Protein AF-B0WXV2-F1 (afdb_monomer_lite)

Sequence (83 aa):
MDTKNSHVAARKRRKLQQAQLKVGEPPSGTGGGGGGGGADQVPQTKNTVAVLNELKRNLVYNLESQSGPVHAPLFTMSVVVSI

Radius of gyration: 26.09 Å; chains: 1; bounding box: 58×49×61 Å

Foldseek 3Di:
DDDPDDDDDPPPPVVVPPVPDDDDDDPPDDDDDDDDPDDPPPPDDDDPVVVVCVVAVPKDKDWPDWDDDPVDIDTDIDIDGDD

pLDDT: mean 71.65, std 23.5, range [33.56, 98.62]

Structure (mmCIF, N/CA/C/O backbone):
data_AF-B0WXV2-F1
#
_entry.id   AF-B0WXV2-F1
#
loop_
_atom_site.group_PDB
_atom_site.id
_atom_site.type_symbol
_atom_site.label_atom_id
_atom_site.label_alt_id
_atom_site.label_comp_id
_atom_site.label_asym_id
_atom_site.label_entity_id
_atom_site.label_seq_id
_atom_site.pdbx_PDB_ins_code
_atom_site.Cartn_x
_atom_site.Cartn_y
_atom_site.Cartn_z
_atom_site.occupancy
_atom_site.B_iso_or_equiv
_atom_site.auth_seq_id
_atom_site.auth_comp_id
_atom_site.auth_asym_id
_atom_site.auth_atom_id
_atom_site.pdbx_PDB_model_num
ATOM 1 N N . MET A 1 1 ? 38.130 42.782 48.896 1.00 38.88 1 MET A N 1
ATOM 2 C CA . MET A 1 1 ? 39.020 43.088 47.762 1.00 38.88 1 MET A CA 1
ATOM 3 C C . MET A 1 1 ? 40.016 41.944 47.632 1.00 38.88 1 MET A C 1
ATOM 5 O O . MET A 1 1 ? 40.793 41.770 48.553 1.00 38.88 1 MET A O 1
ATOM 9 N N . ASP A 1 2 ? 40.033 41.041 46.656 1.00 42.97 2 ASP A N 1
ATOM 10 C CA . ASP A 1 2 ? 39.217 40.780 45.469 1.00 42.97 2 ASP A CA 1
ATOM 11 C C . ASP A 1 2 ? 39.477 39.324 45.054 1.00 42.97 2 ASP A C 1
ATOM 13 O O . ASP A 1 2 ? 40.624 38.879 44.975 1.00 42.97 2 ASP A O 1
ATOM 17 N N . THR A 1 3 ? 38.403 38.582 44.793 1.00 46.69 3 THR A N 1
ATOM 18 C CA . THR A 1 3 ? 38.417 37.208 44.284 1.00 46.69 3 THR A CA 1
ATOM 19 C C . THR A 1 3 ? 38.864 37.219 42.822 1.00 46.69 3 THR A C 1
ATOM 21 O O . THR A 1 3 ? 38.111 37.636 41.941 1.00 46.69 3 THR A O 1
ATOM 24 N N . LYS A 1 4 ? 40.086 36.759 42.525 1.00 50.66 4 LYS A N 1
ATOM 25 C CA . LYS A 1 4 ? 40.563 36.616 41.138 1.00 50.66 4 LYS A CA 1
ATOM 26 C C . LYS A 1 4 ? 40.011 35.339 40.504 1.00 50.66 4 LYS A C 1
ATOM 28 O O . LYS A 1 4 ? 40.613 34.274 40.506 1.00 50.66 4 LYS A O 1
ATOM 33 N N . ASN A 1 5 ? 38.808 35.548 39.990 1.00 39.72 5 ASN A N 1
ATOM 34 C CA . ASN A 1 5 ? 38.008 34.818 39.022 1.00 39.72 5 ASN A CA 1
ATOM 35 C C . ASN A 1 5 ? 38.815 34.016 37.973 1.00 39.72 5 ASN A C 1
ATOM 37 O O . ASN A 1 5 ? 39.441 34.580 37.075 1.00 39.72 5 ASN A O 1
ATOM 41 N N . SER A 1 6 ? 38.738 32.689 38.062 1.00 46.66 6 SER A N 1
ATOM 42 C CA . SER A 1 6 ? 39.244 31.719 37.094 1.00 46.66 6 SER A CA 1
ATOM 43 C C . SER A 1 6 ? 38.123 31.270 36.153 1.00 46.66 6 SER A C 1
ATOM 45 O O . SER A 1 6 ? 37.441 30.292 36.446 1.00 46.66 6 SER A O 1
ATOM 47 N N . HIS A 1 7 ? 37.911 31.948 35.021 1.00 47.94 7 HIS A N 1
ATOM 48 C CA . HIS A 1 7 ? 37.136 31.357 33.919 1.00 47.94 7 HIS A CA 1
ATOM 49 C C . HIS A 1 7 ? 37.327 32.103 32.586 1.00 47.94 7 HIS A C 1
ATOM 51 O O . HIS A 1 7 ? 36.519 32.945 32.193 1.00 47.94 7 HIS A O 1
ATOM 57 N N . VAL A 1 8 ? 38.386 31.782 31.836 1.00 45.34 8 VAL A N 1
ATOM 58 C CA . VAL A 1 8 ? 38.495 32.209 30.430 1.00 45.34 8 VAL A CA 1
ATOM 59 C C . VAL A 1 8 ? 37.651 31.271 29.563 1.00 45.34 8 VAL A C 1
ATOM 61 O O . VAL A 1 8 ? 38.089 30.218 29.114 1.00 45.34 8 VAL A O 1
ATOM 64 N N . ALA A 1 9 ? 36.394 31.677 29.392 1.00 48.12 9 ALA A N 1
ATOM 65 C CA . ALA A 1 9 ? 35.528 31.501 28.227 1.00 48.12 9 ALA A CA 1
ATOM 66 C C . ALA A 1 9 ? 35.819 30.319 27.271 1.00 48.12 9 ALA A C 1
ATOM 68 O O . ALA A 1 9 ? 36.495 30.439 26.245 1.00 48.12 9 ALA A O 1
ATOM 69 N N . ALA A 1 10 ? 35.123 29.210 27.522 1.00 54.44 10 ALA A N 1
ATOM 70 C CA . ALA A 1 10 ? 34.856 28.130 26.581 1.00 54.44 10 ALA A CA 1
ATOM 71 C C . ALA A 1 10 ? 33.975 28.598 25.397 1.00 54.44 10 ALA A C 1
ATOM 73 O O . ALA A 1 10 ? 32.775 28.333 25.345 1.00 54.44 10 ALA A O 1
ATOM 74 N N . ARG A 1 11 ? 34.556 29.294 24.408 1.00 61.84 11 ARG A N 1
ATOM 75 C CA . ARG A 1 11 ? 33.824 29.731 23.199 1.00 61.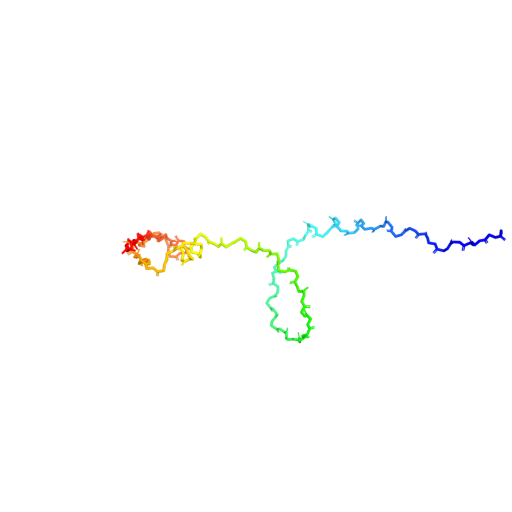84 11 ARG A CA 1
ATOM 76 C C . ARG A 1 11 ? 34.539 29.393 21.894 1.00 61.84 11 ARG A C 1
ATOM 78 O O . ARG A 1 11 ? 34.673 30.225 21.001 1.00 61.84 11 ARG A O 1
ATOM 85 N N . LYS A 1 12 ? 34.953 28.133 21.733 1.00 60.34 12 LYS A N 1
ATOM 86 C CA . LYS A 1 12 ? 35.376 27.612 20.420 1.00 60.34 12 LYS A CA 1
ATOM 87 C C . LYS A 1 12 ? 34.688 26.299 20.038 1.00 60.34 12 LYS A C 1
ATOM 89 O O . LYS A 1 12 ? 35.304 25.405 19.474 1.00 60.34 12 LYS A O 1
ATOM 94 N N . ARG A 1 13 ? 33.355 26.260 20.194 1.00 59.09 13 ARG A N 1
ATOM 95 C CA . ARG A 1 13 ? 32.419 25.290 19.566 1.00 59.09 13 ARG A CA 1
ATOM 96 C C . ARG A 1 13 ? 32.388 25.369 18.019 1.00 59.09 13 ARG A C 1
ATOM 98 O O . ARG A 1 13 ? 31.462 24.886 17.385 1.00 59.09 13 ARG A O 1
ATOM 105 N N . ARG A 1 14 ? 33.406 25.971 17.389 1.00 59.47 14 ARG A N 1
ATOM 106 C CA . ARG A 1 14 ? 33.500 26.200 15.936 1.00 59.47 14 ARG A CA 1
ATOM 107 C C . ARG A 1 14 ? 33.948 24.959 15.156 1.00 59.47 14 ARG A C 1
ATOM 109 O O . ARG A 1 14 ? 33.843 24.944 13.938 1.00 59.47 14 ARG A O 1
ATOM 116 N N . LYS A 1 15 ? 34.406 23.902 15.838 1.00 55.91 15 LYS A N 1
ATOM 117 C CA . LYS A 1 15 ? 34.719 22.620 15.183 1.00 55.91 15 LYS A CA 1
ATOM 118 C C . LYS A 1 15 ? 33.459 21.827 14.788 1.00 55.91 15 LYS A C 1
ATOM 120 O O . LYS A 1 15 ? 33.573 20.857 14.054 1.00 55.91 15 LYS A O 1
ATOM 125 N N . LEU A 1 16 ? 32.267 22.285 15.193 1.00 55.72 16 LEU A N 1
ATOM 126 C CA . LEU A 1 16 ? 30.988 21.674 14.814 1.00 55.72 16 LEU A CA 1
ATOM 127 C C . LEU A 1 16 ? 30.552 21.983 13.365 1.00 55.72 16 LEU A C 1
ATOM 129 O O . LEU A 1 16 ? 29.610 21.370 12.892 1.00 55.72 16 LEU A O 1
ATOM 133 N N . GLN A 1 17 ? 31.231 22.870 12.624 1.00 59.53 17 GLN A N 1
ATOM 134 C CA . GLN A 1 17 ? 30.822 23.185 11.243 1.00 59.53 17 GLN A CA 1
ATOM 135 C C . GLN A 1 17 ? 31.570 22.386 10.157 1.00 59.53 17 GLN A C 1
ATOM 137 O O . GLN A 1 17 ? 31.114 22.338 9.021 1.00 59.53 17 GLN A O 1
ATOM 142 N N . GLN A 1 18 ? 32.684 21.713 10.477 1.00 57.41 18 GLN A N 1
ATOM 143 C CA . GLN A 1 18 ? 33.478 20.974 9.473 1.00 57.41 18 GLN A CA 1
ATOM 144 C C . GLN A 1 18 ? 33.128 19.485 9.333 1.00 57.41 18 GLN A C 1
ATOM 146 O O . GLN A 1 18 ? 33.680 18.819 8.464 1.00 57.41 18 GLN A O 1
ATOM 151 N N . ALA A 1 19 ? 32.196 18.949 10.125 1.00 50.75 19 ALA A N 1
ATOM 152 C CA . ALA A 1 19 ? 31.766 17.554 9.984 1.00 50.75 19 ALA A CA 1
ATOM 153 C C . ALA A 1 19 ? 30.648 17.349 8.939 1.00 50.75 19 ALA A C 1
ATOM 155 O O . ALA A 1 19 ? 30.259 16.216 8.685 1.00 50.75 19 ALA A O 1
ATOM 156 N N . GLN A 1 20 ? 30.148 18.415 8.299 1.00 55.28 20 GLN A N 1
ATOM 157 C CA . GLN A 1 20 ? 29.072 18.322 7.301 1.00 55.28 20 GLN A CA 1
ATOM 158 C C . GLN A 1 20 ? 29.555 17.986 5.872 1.00 55.28 20 GLN A C 1
ATOM 160 O O . GLN A 1 20 ? 28.751 17.982 4.948 1.00 55.28 20 GLN A O 1
ATOM 165 N N . LEU A 1 21 ? 30.845 17.699 5.658 1.00 55.28 21 LEU A N 1
ATOM 166 C CA . LEU A 1 21 ? 31.395 17.365 4.337 1.00 55.28 21 LEU A CA 1
ATOM 167 C C . LEU A 1 21 ? 32.342 16.163 4.416 1.00 55.28 21 LEU A C 1
ATOM 169 O O . LEU A 1 21 ? 33.535 16.276 4.143 1.00 55.28 21 LEU A O 1
ATOM 173 N N . LYS A 1 22 ? 31.831 14.987 4.781 1.00 46.94 22 LYS A N 1
ATOM 174 C CA . LYS A 1 22 ? 32.467 13.747 4.325 1.00 46.94 22 LYS A CA 1
ATOM 175 C C . LYS A 1 22 ? 31.426 12.666 4.072 1.00 46.94 22 LYS A C 1
ATOM 177 O O . LYS A 1 22 ? 31.005 11.953 4.973 1.00 46.94 22 LYS A O 1
ATOM 182 N N . VAL A 1 23 ? 31.015 12.604 2.810 1.00 53.44 23 VAL A N 1
ATOM 183 C CA . VAL A 1 23 ? 30.394 11.437 2.183 1.00 53.44 23 VAL A CA 1
ATOM 184 C C . VAL A 1 23 ? 31.374 10.265 2.322 1.00 53.44 23 VAL A C 1
ATOM 186 O O . VAL A 1 23 ? 32.543 10.401 1.961 1.00 53.44 23 VAL A O 1
ATOM 189 N N . GLY A 1 24 ? 30.923 9.151 2.890 1.00 44.44 24 GLY A N 1
ATOM 190 C CA . GLY A 1 24 ? 31.695 7.919 3.048 1.00 44.44 24 GLY A CA 1
ATOM 191 C C . GLY A 1 24 ? 30.839 6.857 3.734 1.00 44.44 24 GLY A C 1
ATOM 192 O O . GLY A 1 24 ? 30.177 7.156 4.721 1.00 44.44 24 GLY A O 1
ATOM 193 N N . GLU A 1 25 ? 30.802 5.669 3.146 1.00 44.00 25 GLU A N 1
ATOM 194 C CA . GLU A 1 25 ? 29.911 4.527 3.399 1.00 44.00 25 GLU A CA 1
ATOM 195 C C . GLU A 1 25 ? 29.748 4.126 4.881 1.00 44.00 25 GLU A C 1
ATOM 197 O O . GLU A 1 25 ? 30.674 4.319 5.674 1.00 44.00 25 GLU A O 1
ATOM 202 N N . PRO A 1 26 ? 28.617 3.509 5.287 1.00 54.66 26 PRO A N 1
ATOM 203 C CA . PRO A 1 26 ? 28.523 2.925 6.618 1.00 54.66 26 PRO A CA 1
ATOM 204 C C . PRO A 1 26 ? 29.346 1.625 6.685 1.00 54.66 26 PRO A C 1
ATOM 206 O O . PRO A 1 26 ? 29.062 0.690 5.931 1.00 54.66 26 PRO A O 1
ATOM 209 N N . PRO A 1 27 ? 30.326 1.497 7.602 1.00 44.91 27 PRO A N 1
ATOM 210 C CA . PRO A 1 27 ? 30.906 0.201 7.902 1.00 44.91 27 PRO A CA 1
ATOM 211 C C . PRO A 1 27 ? 29.868 -0.634 8.658 1.00 44.91 27 PRO A C 1
ATOM 213 O O . PRO A 1 27 ? 29.432 -0.288 9.757 1.00 44.91 27 PRO A O 1
ATOM 216 N N . SER A 1 28 ? 29.477 -1.755 8.060 1.00 55.62 28 SER A N 1
ATOM 217 C CA . SER A 1 28 ? 28.800 -2.851 8.744 1.00 55.62 28 SER A CA 1
ATOM 218 C C . SER A 1 28 ? 29.697 -3.362 9.874 1.00 55.62 28 SER A C 1
ATOM 220 O O . SER A 1 28 ? 30.698 -4.032 9.621 1.00 55.62 28 SER A O 1
ATOM 222 N N . GLY A 1 29 ? 29.352 -3.028 11.116 1.00 42.25 29 GLY A N 1
ATOM 223 C CA . GLY A 1 29 ? 30.074 -3.453 12.310 1.00 42.25 29 GLY A CA 1
ATOM 224 C C . GLY A 1 29 ? 29.108 -3.864 13.410 1.00 42.25 29 GLY A C 1
ATOM 225 O O . GLY A 1 29 ? 28.658 -3.036 14.196 1.00 42.25 29 GLY A O 1
ATOM 226 N N . THR A 1 30 ? 28.795 -5.154 13.461 1.00 49.59 30 THR A N 1
ATOM 227 C CA . THR A 1 30 ? 28.174 -5.809 14.615 1.00 49.59 30 THR A CA 1
ATOM 228 C C . THR A 1 30 ? 29.185 -5.814 15.765 1.00 49.59 30 THR A C 1
ATOM 230 O O . THR A 1 30 ? 30.242 -6.429 15.646 1.00 49.59 30 THR A O 1
ATOM 233 N N . GLY A 1 31 ? 28.882 -5.144 16.878 1.00 35.62 31 GLY A N 1
ATOM 234 C CA . GLY A 1 31 ? 29.728 -5.140 18.076 1.00 35.62 31 GLY A CA 1
ATOM 235 C C . GLY A 1 31 ? 28.945 -4.675 19.302 1.00 35.62 31 GLY A C 1
ATOM 236 O O . GLY A 1 31 ? 28.422 -3.566 19.316 1.00 35.62 31 GLY A O 1
ATOM 237 N N . GLY A 1 32 ? 28.805 -5.557 20.294 1.00 40.78 32 GLY A N 1
ATOM 238 C CA . GLY A 1 32 ? 27.990 -5.341 21.490 1.00 40.78 32 GLY A CA 1
ATOM 239 C C . GLY A 1 32 ? 28.619 -4.441 22.560 1.00 40.78 32 GLY A C 1
ATOM 240 O O . GLY A 1 32 ? 29.810 -4.142 22.535 1.00 40.78 32 GLY A O 1
ATOM 241 N N . GLY A 1 33 ? 27.796 -4.062 23.540 1.00 33.56 33 GLY A N 1
ATOM 242 C CA . GLY A 1 33 ? 28.205 -3.359 24.759 1.00 33.56 33 GLY A CA 1
ATOM 243 C C . GLY A 1 33 ? 27.019 -2.646 25.408 1.00 33.56 33 GLY A C 1
ATOM 244 O O . GLY A 1 33 ? 26.439 -1.747 24.812 1.00 33.56 33 GLY A O 1
ATOM 245 N N . GLY A 1 34 ? 26.610 -3.105 26.593 1.00 34.25 34 GLY A N 1
ATOM 246 C CA . GLY A 1 34 ? 25.404 -2.651 27.284 1.00 34.25 34 GLY A CA 1
ATOM 247 C C . GLY A 1 34 ? 25.503 -1.294 27.991 1.00 34.25 34 GLY A C 1
ATOM 248 O O . GLY A 1 34 ? 26.581 -0.741 28.173 1.00 34.25 34 GLY A O 1
ATOM 249 N N . GLY A 1 35 ? 24.337 -0.838 28.463 1.00 42.06 35 GLY A N 1
ATOM 250 C CA . GLY A 1 35 ? 24.184 0.126 29.558 1.00 42.06 35 GLY A CA 1
ATOM 251 C C . GLY A 1 35 ? 24.274 1.606 29.176 1.00 42.06 35 GLY A C 1
ATOM 252 O O . GLY A 1 35 ? 25.360 2.159 29.073 1.00 42.06 35 GLY A O 1
ATOM 253 N N . GLY A 1 36 ? 23.121 2.276 29.074 1.00 37.97 36 GLY A N 1
ATOM 254 C CA . GLY A 1 36 ? 23.053 3.737 28.957 1.00 37.97 36 GLY A CA 1
ATOM 255 C C . GLY A 1 36 ? 21.688 4.234 28.490 1.00 37.97 36 GLY A C 1
ATOM 256 O O . GLY A 1 36 ? 21.554 4.713 27.370 1.00 37.97 36 GLY A O 1
ATOM 257 N N . GLY A 1 37 ? 20.657 4.055 29.321 1.00 50.22 37 GLY A N 1
ATOM 258 C CA . GLY A 1 37 ? 19.306 4.545 29.047 1.00 50.22 37 GLY A CA 1
ATOM 259 C C . GLY A 1 37 ? 19.259 6.073 29.015 1.00 50.22 37 GLY A C 1
ATOM 260 O O . GLY A 1 37 ? 19.734 6.724 29.942 1.00 50.22 37 GLY A O 1
ATOM 261 N N . GLY A 1 38 ? 18.680 6.619 27.946 1.00 49.81 38 GLY A N 1
ATOM 262 C CA . GLY A 1 38 ? 18.537 8.059 27.731 1.00 49.81 38 GLY A CA 1
ATOM 263 C C . GLY A 1 38 ? 19.076 8.543 26.387 1.00 49.81 38 GLY A C 1
ATOM 264 O O . GLY A 1 38 ? 19.615 9.640 26.315 1.00 49.81 38 GLY A O 1
ATOM 265 N N . ALA A 1 39 ? 18.960 7.749 25.317 1.00 52.12 39 ALA A N 1
ATOM 266 C CA . ALA A 1 39 ? 18.966 8.340 23.987 1.00 52.12 39 ALA A CA 1
ATOM 267 C C . ALA A 1 39 ? 17.658 9.122 23.862 1.00 52.12 39 ALA A C 1
ATOM 269 O O . ALA A 1 39 ? 16.587 8.512 23.892 1.00 52.12 39 ALA A O 1
ATOM 270 N N . ASP A 1 40 ? 17.765 10.448 23.785 1.00 54.47 40 ASP A N 1
ATOM 271 C CA . ASP A 1 40 ? 16.730 11.336 23.271 1.00 54.47 40 ASP A CA 1
ATOM 272 C C . ASP A 1 40 ? 16.125 10.687 22.023 1.00 54.47 40 ASP A C 1
ATOM 274 O O . ASP A 1 40 ? 16.682 10.757 20.923 1.00 54.47 40 ASP A O 1
ATOM 278 N N . GLN A 1 41 ? 15.011 9.974 22.205 1.00 60.75 41 GLN A N 1
ATOM 279 C CA . GLN A 1 41 ? 14.236 9.450 21.099 1.00 60.75 41 GLN A CA 1
ATOM 280 C C . GLN A 1 41 ? 13.630 10.680 20.450 1.00 60.75 41 GLN A C 1
ATOM 282 O O . GLN A 1 41 ? 12.590 11.171 20.886 1.00 60.75 41 GLN A O 1
ATOM 287 N N . VAL A 1 42 ? 14.319 11.221 19.443 1.00 61.84 42 VAL A N 1
ATOM 288 C CA . VAL A 1 42 ? 13.723 12.178 18.514 1.00 61.84 42 VAL A CA 1
ATOM 289 C C . VAL A 1 42 ? 12.365 11.584 18.145 1.00 61.84 42 VAL A C 1
ATOM 291 O O . VAL A 1 42 ? 12.361 10.447 17.663 1.00 61.84 42 VAL A O 1
ATOM 294 N N . PRO A 1 43 ? 11.233 12.265 18.419 1.00 66.88 43 PRO A N 1
ATOM 295 C CA . PRO A 1 43 ? 9.923 11.713 18.128 1.00 66.88 43 PRO A CA 1
ATOM 296 C C . PRO A 1 43 ? 9.860 11.446 16.631 1.00 66.88 43 PRO A C 1
ATOM 298 O O . PRO A 1 43 ? 9.688 12.364 15.828 1.00 66.88 43 PRO A O 1
ATOM 301 N N . GLN A 1 44 ? 10.080 10.193 16.238 1.00 76.38 44 GLN A N 1
ATOM 302 C CA . GLN A 1 44 ? 9.939 9.812 14.852 1.00 76.38 44 GLN A CA 1
ATOM 303 C C . GLN A 1 44 ? 8.465 9.989 14.531 1.00 76.38 44 GLN A C 1
ATOM 305 O O . GLN A 1 44 ? 7.596 9.382 15.160 1.00 76.38 44 GLN A O 1
ATOM 310 N N . THR A 1 45 ? 8.177 10.875 13.583 1.00 87.12 45 THR A N 1
ATOM 311 C CA . THR A 1 45 ? 6.827 11.031 13.064 1.00 87.12 45 THR A CA 1
ATOM 312 C C . THR A 1 45 ? 6.352 9.661 12.591 1.00 87.12 45 THR A C 1
ATOM 314 O O . THR A 1 45 ? 7.022 9.011 11.786 1.00 87.12 45 THR A O 1
ATOM 317 N N . LYS A 1 46 ? 5.226 9.192 13.139 1.00 92.56 46 LYS A N 1
ATOM 318 C CA . LYS A 1 46 ? 4.656 7.892 12.776 1.00 92.56 46 LYS A CA 1
ATOM 319 C C . LYS A 1 46 ? 4.363 7.878 11.278 1.00 92.56 46 LYS A C 1
ATOM 321 O O . LYS A 1 46 ? 3.912 8.883 10.726 1.00 92.56 46 LYS A O 1
ATOM 326 N N . ASN A 1 47 ? 4.591 6.743 10.619 1.00 94.50 47 ASN A N 1
ATOM 327 C CA . ASN A 1 47 ? 4.140 6.604 9.240 1.00 94.50 47 ASN A CA 1
ATOM 328 C C . ASN A 1 47 ? 2.601 6.668 9.186 1.00 94.50 47 ASN A C 1
ATOM 330 O O . ASN A 1 47 ? 1.901 6.403 10.168 1.00 94.50 47 ASN A O 1
ATOM 334 N N . THR A 1 48 ? 2.065 7.027 8.024 1.00 94.88 48 THR A N 1
ATOM 335 C CA . THR A 1 48 ? 0.616 7.179 7.832 1.00 94.88 48 THR A CA 1
ATOM 336 C C . THR A 1 48 ? -0.143 5.884 8.118 1.00 94.88 48 THR A C 1
ATOM 338 O O . THR A 1 48 ? -1.220 5.931 8.702 1.00 94.88 48 THR A O 1
ATOM 341 N N . VAL A 1 49 ? 0.436 4.725 7.789 1.00 95.25 49 VAL A N 1
ATOM 342 C CA . VAL A 1 49 ? -0.164 3.405 8.053 1.00 95.25 49 VAL A CA 1
ATOM 343 C C . VAL A 1 49 ? -0.325 3.133 9.553 1.00 95.25 49 VAL A C 1
ATOM 345 O O . VAL A 1 49 ? -1.369 2.644 9.972 1.00 95.25 49 VAL A O 1
ATOM 348 N N . ALA A 1 50 ? 0.655 3.488 10.384 1.00 94.56 50 ALA A N 1
ATOM 349 C CA . ALA A 1 50 ? 0.569 3.328 11.834 1.00 94.56 50 ALA A CA 1
ATOM 350 C C . ALA A 1 50 ? -0.526 4.220 12.422 1.00 94.56 50 ALA A C 1
ATOM 352 O O . ALA A 1 50 ? -1.314 3.758 13.241 1.00 94.56 50 ALA A O 1
ATOM 353 N N . VAL A 1 51 ? -0.632 5.467 11.951 1.00 95.31 51 VAL A N 1
ATOM 354 C CA . VAL A 1 51 ? -1.722 6.365 12.356 1.00 95.31 51 VAL A CA 1
ATOM 355 C C . VAL A 1 51 ? -3.083 5.798 11.933 1.00 95.31 51 VAL A C 1
ATOM 357 O O . VAL A 1 51 ? -4.014 5.798 12.732 1.00 95.31 51 VAL A O 1
ATOM 360 N N . LEU A 1 52 ? -3.209 5.254 10.716 1.00 95.31 52 LEU A N 1
ATOM 361 C CA . LEU A 1 52 ? -4.448 4.613 10.252 1.00 95.31 52 LEU A CA 1
ATOM 362 C C . LEU A 1 52 ? -4.861 3.437 11.147 1.00 95.31 52 LEU A C 1
ATOM 364 O O . LEU A 1 52 ? -6.026 3.351 11.533 1.00 95.31 52 LEU A O 1
ATOM 368 N N . ASN A 1 53 ? -3.907 2.586 11.523 1.00 94.88 53 ASN A N 1
ATOM 369 C CA . ASN A 1 53 ? -4.151 1.436 12.396 1.00 94.88 53 ASN A CA 1
ATOM 370 C C . ASN A 1 53 ? -4.521 1.840 13.834 1.00 94.88 53 ASN A C 1
ATOM 372 O O . ASN A 1 53 ? -5.267 1.129 14.506 1.00 94.88 53 ASN A O 1
ATOM 376 N N . GLU A 1 54 ? -4.027 2.982 14.317 1.00 95.31 54 GLU A N 1
ATOM 377 C CA . GLU A 1 54 ? -4.441 3.549 15.607 1.00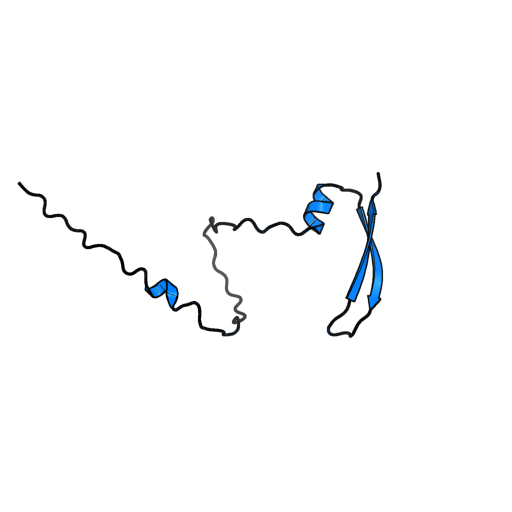 95.31 54 GLU A CA 1
ATOM 378 C C . GLU A 1 54 ? -5.877 4.087 15.558 1.00 95.31 54 GLU A C 1
ATOM 380 O O . GLU A 1 54 ? -6.630 3.916 16.517 1.00 95.31 54 GLU A O 1
ATOM 385 N N . LEU A 1 55 ? -6.267 4.702 14.437 1.00 94.75 55 LEU A N 1
ATOM 386 C CA . LEU A 1 55 ? -7.604 5.266 14.240 1.00 94.75 55 LEU A CA 1
ATOM 387 C C . LEU A 1 55 ? -8.672 4.192 14.007 1.00 94.75 55 LEU A C 1
ATOM 389 O O . LEU A 1 55 ? -9.803 4.347 14.471 1.00 94.75 55 LEU A O 1
ATOM 393 N N . LYS A 1 56 ? -8.344 3.115 13.284 1.00 94.50 56 LYS A N 1
ATOM 394 C CA . LYS A 1 56 ? -9.270 2.017 12.983 1.00 94.50 56 LYS A CA 1
ATOM 395 C C . LYS A 1 56 ? -8.573 0.665 13.063 1.00 94.50 56 LYS A C 1
ATOM 397 O O . LYS A 1 56 ? -7.617 0.405 12.345 1.00 94.50 56 LYS A O 1
ATOM 402 N N . ARG A 1 57 ? -9.118 -0.229 13.894 1.00 90.31 57 ARG A N 1
ATOM 403 C CA . ARG A 1 57 ? -8.564 -1.579 14.098 1.00 90.31 57 ARG A CA 1
ATOM 404 C C . ARG A 1 57 ? -8.986 -2.601 13.035 1.00 90.31 57 ARG A C 1
ATOM 406 O O . ARG A 1 57 ? -8.284 -3.585 12.850 1.00 90.31 57 ARG A O 1
ATOM 413 N N . ASN A 1 58 ? -10.093 -2.363 12.327 1.00 94.06 58 ASN A N 1
ATOM 414 C CA . ASN A 1 58 ? -10.688 -3.311 11.373 1.00 94.06 58 ASN A CA 1
ATOM 415 C C . ASN A 1 58 ? -10.456 -2.877 9.915 1.00 94.06 58 ASN A C 1
ATOM 417 O O . ASN A 1 58 ? -11.403 -2.664 9.153 1.00 94.06 58 ASN A O 1
ATOM 421 N N . LEU A 1 59 ? -9.189 -2.686 9.549 1.00 95.44 59 LEU A N 1
ATOM 422 C CA . LEU A 1 59 ? -8.777 -2.366 8.183 1.00 95.44 59 LEU A CA 1
ATOM 423 C C . LEU A 1 59 ? -8.324 -3.638 7.464 1.00 95.44 59 LEU A C 1
ATOM 425 O O . LEU A 1 59 ? -7.569 -4.431 8.024 1.00 95.44 59 LEU A O 1
ATOM 429 N N . VAL A 1 60 ? -8.752 -3.808 6.214 1.00 96.19 60 VAL A N 1
ATOM 430 C CA . VAL A 1 60 ? -8.249 -4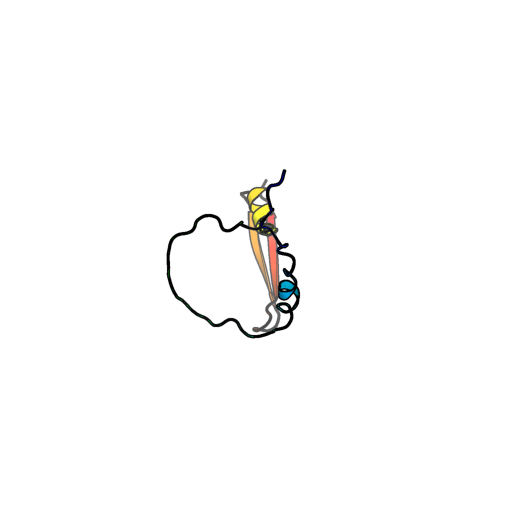.871 5.334 1.00 96.19 60 VAL A CA 1
ATOM 431 C C . VAL A 1 60 ? -7.457 -4.222 4.211 1.00 96.19 60 VAL A C 1
ATOM 433 O O . VAL A 1 60 ? -7.994 -3.400 3.471 1.00 96.19 60 VAL A O 1
ATOM 436 N N . TYR A 1 61 ? -6.183 -4.580 4.097 1.00 97.06 61 TYR A N 1
ATOM 437 C CA . TYR A 1 61 ? -5.285 -4.091 3.056 1.00 97.06 61 TYR A CA 1
ATOM 438 C C . TYR A 1 61 ? -5.188 -5.138 1.946 1.00 97.06 61 TYR A C 1
ATOM 440 O O . TYR A 1 61 ? -4.690 -6.235 2.192 1.00 97.06 61 TYR A O 1
ATOM 448 N N . ASN A 1 62 ? -5.629 -4.800 0.735 1.00 97.75 62 ASN A N 1
ATOM 449 C CA . ASN A 1 62 ? -5.587 -5.705 -0.414 1.00 97.75 62 ASN A CA 1
ATOM 450 C C . ASN A 1 62 ? -4.552 -5.225 -1.431 1.00 97.75 62 ASN A C 1
ATOM 452 O O . ASN A 1 62 ? -4.476 -4.033 -1.732 1.00 97.75 62 ASN A O 1
ATOM 456 N N . LEU A 1 63 ? -3.766 -6.154 -1.975 1.00 98.00 63 LEU A N 1
ATOM 457 C CA . LEU A 1 63 ? -2.885 -5.877 -3.106 1.00 98.00 63 LEU A CA 1
ATOM 458 C C . LEU A 1 63 ? -3.698 -5.963 -4.401 1.00 98.00 63 LEU A C 1
ATOM 460 O O . LEU A 1 63 ? -4.165 -7.037 -4.764 1.00 98.00 63 LEU A O 1
ATOM 464 N N . GLU A 1 64 ? -3.840 -4.838 -5.093 1.00 98.50 64 GLU A N 1
ATOM 465 C CA . GLU A 1 64 ? -4.598 -4.742 -6.346 1.00 98.50 64 GLU A CA 1
ATOM 466 C C . GLU A 1 64 ? -3.720 -5.080 -7.552 1.00 98.50 64 GLU A C 1
ATOM 468 O O . GLU A 1 64 ? -4.135 -5.770 -8.480 1.00 98.50 64 GLU A O 1
ATOM 473 N N . SER A 1 65 ? -2.484 -4.579 -7.561 1.00 98.50 65 SER A N 1
ATOM 474 C CA . SER A 1 65 ? -1.542 -4.854 -8.643 1.00 98.50 65 SER A CA 1
ATOM 475 C C . SER A 1 65 ? -0.094 -4.708 -8.206 1.00 98.50 65 SER A C 1
ATOM 477 O O . SER A 1 65 ? 0.249 -3.907 -7.334 1.00 98.50 65 SER A O 1
ATOM 479 N N . GLN A 1 66 ? 0.763 -5.467 -8.881 1.00 98.56 66 GLN A N 1
ATOM 480 C CA . GLN A 1 66 ? 2.206 -5.298 -8.875 1.00 98.56 66 GLN A CA 1
ATOM 481 C C . GLN A 1 66 ? 2.666 -5.114 -10.321 1.00 98.56 66 GLN A C 1
ATOM 483 O O . GLN A 1 66 ? 2.302 -5.889 -11.203 1.00 98.56 66 GLN A O 1
ATOM 488 N N . SER A 1 67 ? 3.463 -4.082 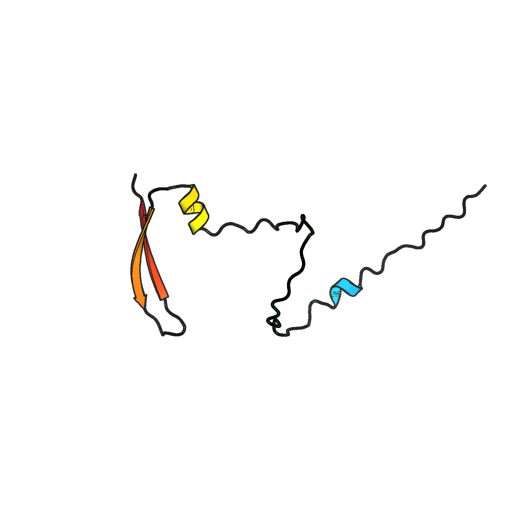-10.566 1.00 98.19 67 SER A N 1
ATOM 489 C CA . SER A 1 67 ? 3.998 -3.751 -11.888 1.00 98.19 67 SER A CA 1
ATOM 490 C C . SER A 1 67 ? 5.412 -3.170 -11.772 1.00 98.19 67 SER A C 1
ATOM 492 O O . SER A 1 67 ? 5.971 -3.103 -10.678 1.00 98.19 67 SER A O 1
ATOM 494 N N . GLY A 1 68 ? 6.005 -2.755 -12.893 1.00 98.31 68 GLY A N 1
ATOM 495 C CA . GLY A 1 68 ? 7.34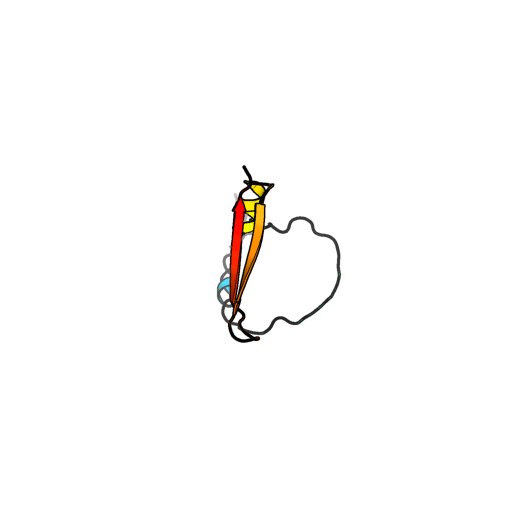8 -2.173 -12.930 1.00 98.31 68 GLY A CA 1
ATOM 496 C C . GLY A 1 68 ? 8.479 -3.210 -13.004 1.00 98.31 68 GLY A C 1
ATOM 497 O O . GLY A 1 68 ? 8.236 -4.419 -12.965 1.00 98.31 68 GLY A O 1
ATOM 498 N N . PRO A 1 69 ? 9.731 -2.753 -13.181 1.00 98.38 69 PRO A N 1
ATOM 499 C CA . PRO A 1 69 ? 10.884 -3.637 -13.269 1.00 98.38 69 PRO A CA 1
ATOM 500 C C . PRO A 1 69 ? 11.191 -4.287 -11.917 1.00 98.38 69 PRO A C 1
ATOM 502 O O . PRO A 1 69 ? 10.928 -3.722 -10.860 1.00 98.38 69 PRO A O 1
ATOM 505 N N . VAL A 1 70 ? 11.851 -5.447 -11.944 1.00 97.69 70 VAL A N 1
ATOM 506 C CA . VAL A 1 70 ? 12.190 -6.204 -10.724 1.00 97.69 70 VAL A CA 1
ATOM 507 C C . VAL A 1 70 ? 13.047 -5.412 -9.723 1.00 97.69 70 VAL A C 1
ATOM 509 O O . VAL A 1 70 ? 12.958 -5.643 -8.523 1.00 97.69 70 VAL A O 1
ATOM 512 N N . HIS A 1 71 ? 13.848 -4.453 -10.199 1.00 97.94 71 HIS A N 1
ATOM 513 C CA . HIS A 1 71 ? 14.685 -3.595 -9.352 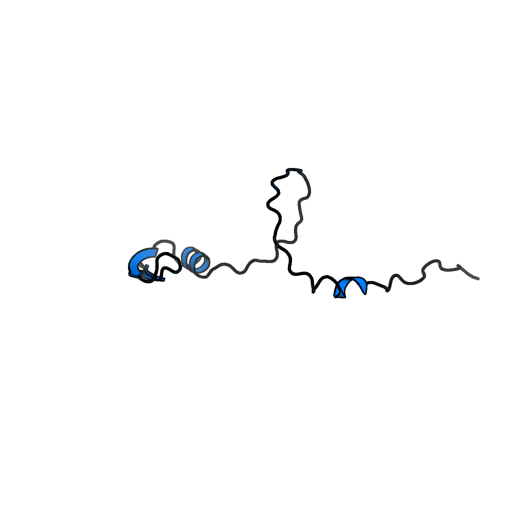1.00 97.94 71 HIS A CA 1
ATOM 514 C C . HIS A 1 71 ? 13.974 -2.319 -8.864 1.00 97.94 71 HIS A C 1
ATOM 516 O O . HIS A 1 71 ? 14.535 -1.597 -8.045 1.00 97.94 71 HIS A O 1
ATOM 522 N N . ALA A 1 72 ? 12.769 -2.026 -9.362 1.00 97.62 72 ALA A N 1
ATOM 523 C CA . ALA A 1 72 ? 11.944 -0.899 -8.926 1.00 97.62 72 ALA A CA 1
ATOM 524 C C . ALA A 1 72 ? 10.444 -1.239 -9.065 1.00 97.62 72 ALA A C 1
ATOM 526 O O . ALA A 1 72 ? 9.749 -0.661 -9.907 1.00 97.62 72 ALA A O 1
ATOM 527 N N . PRO A 1 73 ? 9.943 -2.211 -8.283 1.00 98.00 73 PRO A N 1
ATOM 528 C CA . PRO A 1 73 ? 8.552 -2.627 -8.362 1.00 98.00 73 PRO A CA 1
ATOM 529 C C . PRO A 1 73 ? 7.614 -1.531 -7.847 1.00 98.00 73 PRO A C 1
ATOM 531 O O . PRO A 1 73 ? 7.903 -0.842 -6.867 1.00 98.00 73 PRO A O 1
ATOM 534 N N . LEU A 1 74 ? 6.457 -1.413 -8.493 1.00 98.62 74 LEU A N 1
ATOM 535 C CA . LEU A 1 74 ? 5.347 -0.569 -8.076 1.00 98.62 74 LEU A CA 1
ATOM 536 C C . LEU A 1 74 ? 4.199 -1.450 -7.585 1.00 98.62 74 LEU A C 1
ATOM 538 O O . LEU A 1 74 ? 3.737 -2.337 -8.305 1.00 98.62 74 LEU A O 1
ATOM 542 N N . PHE A 1 75 ? 3.715 -1.164 -6.380 1.00 98.62 75 PHE A N 1
ATOM 543 C CA . PHE A 1 75 ? 2.590 -1.858 -5.763 1.00 98.62 75 PHE A CA 1
ATOM 544 C C . PHE A 1 75 ? 1.419 -0.897 -5.600 1.00 98.62 75 PHE A C 1
ATOM 546 O O . PHE A 1 75 ? 1.586 0.207 -5.079 1.00 98.62 75 PHE A O 1
ATOM 553 N N . THR A 1 76 ? 0.231 -1.338 -5.999 1.00 98.31 76 THR A N 1
ATOM 554 C CA . THR A 1 76 ? -1.020 -0.621 -5.744 1.00 98.31 76 THR A CA 1
ATOM 555 C C . THR A 1 76 ? -1.798 -1.370 -4.679 1.00 98.31 76 THR A C 1
ATOM 557 O O . THR A 1 76 ? -2.129 -2.540 -4.863 1.00 98.31 76 THR A O 1
ATOM 560 N N . MET A 1 77 ? -2.097 -0.692 -3.575 1.00 98.31 77 MET A N 1
ATOM 561 C CA . MET A 1 77 ? -2.863 -1.246 -2.461 1.00 98.31 77 MET A CA 1
ATOM 562 C C . MET A 1 77 ? -4.216 -0.543 -2.360 1.00 98.31 77 MET A C 1
ATOM 564 O O . MET A 1 77 ? -4.280 0.681 -2.488 1.00 98.31 77 MET A O 1
ATOM 568 N N . SER A 1 78 ? -5.273 -1.291 -2.062 1.00 97.88 78 SER A N 1
ATOM 569 C CA . SER A 1 78 ? -6.552 -0.748 -1.603 1.00 97.88 78 SER A CA 1
ATOM 570 C C . SER A 1 78 ? -6.742 -1.033 -0.111 1.00 97.88 78 SER A C 1
ATOM 572 O O . SER A 1 78 ? -6.107 -1.926 0.460 1.00 97.88 78 SER A O 1
ATOM 574 N N . VAL A 1 79 ? -7.589 -0.238 0.545 1.00 97.19 79 VAL A N 1
ATOM 575 C CA . VAL A 1 79 ? -7.921 -0.412 1.964 1.00 97.19 79 VAL A CA 1
ATOM 576 C C . VAL A 1 79 ? -9.431 -0.432 2.118 1.00 97.19 79 VAL A C 1
ATOM 578 O O . VAL A 1 79 ? -10.105 0.545 1.795 1.00 97.19 79 VAL A O 1
ATOM 581 N N . VAL A 1 80 ? -9.960 -1.534 2.641 1.00 96.56 80 VAL A N 1
ATOM 582 C CA . VAL A 1 80 ? -11.369 -1.653 3.012 1.00 96.56 80 VAL A CA 1
ATOM 583 C C . VAL A 1 80 ? -11.519 -1.269 4.475 1.00 96.56 80 VAL A C 1
ATOM 585 O O . VAL A 1 80 ? -10.839 -1.803 5.355 1.00 96.56 80 VAL A O 1
ATOM 588 N N . VAL A 1 81 ? -12.431 -0.337 4.730 1.00 94.44 81 VAL A N 1
ATOM 589 C CA . VAL A 1 81 ? -12.748 0.144 6.071 1.00 94.44 81 VAL A CA 1
ATOM 590 C C . VAL A 1 81 ? -14.053 -0.502 6.514 1.00 94.44 81 VAL A C 1
ATOM 592 O O . VAL A 1 81 ? -15.119 -0.103 6.051 1.00 94.44 81 VAL A O 1
ATOM 595 N N . SER A 1 82 ? -13.972 -1.486 7.409 1.00 85.56 82 SER A N 1
ATOM 596 C CA . SER A 1 82 ? -15.177 -2.069 8.007 1.00 85.56 82 SER A CA 1
ATOM 597 C C . SER A 1 82 ? -15.688 -1.134 9.104 1.00 85.56 82 SER A C 1
ATOM 599 O O . SER A 1 82 ? -14.914 -0.731 9.980 1.00 85.56 82 SER A O 1
ATOM 601 N N . ILE A 1 83 ? -16.954 -0.726 8.993 1.00 77.19 83 ILE A N 1
ATOM 602 C CA . ILE A 1 83 ? -17.655 0.095 9.994 1.00 77.19 83 ILE A CA 1
ATOM 603 C C . ILE A 1 83 ? -18.119 -0.743 11.180 1.00 77.19 83 ILE A C 1
ATOM 605 O O . ILE A 1 83 ? -18.420 -1.939 10.975 1.00 77.19 83 ILE A O 1
#

Organism: Culex quinquefasciatus (NCBI:txid7176)

Secondary structure (DSSP, 8-state):
------------GGGGGGGG----PPP----------------PPPPHHHHHHHH-S-EEEEEEEEES-TTS-EEEEEEEE--